Protein AF-A0A183D346-F1 (afdb_monomer)

Foldseek 3Di:
DVVVLVVCVVVLVVLLVVVLVVLVVVLVVVCVVLVNPDPVSVVLSVCLQVVLVVVLVVVVVVCVVVVNDDDSVNSCVSSVSSVLSNVLSVLLVVQLSVCVVPDDDPVVSNVVSCVVRVVVNVVSVVVVVVVVVVVVVDDDPPD

Sequence (143 aa):
MIKDGQKLTPYFAAGFGFMMFFVTVTVLTGAIFNDAMDWGKALVAFGAILCPILSITSTYGIISLFGIRTNSFMLVMPFLITGIGVDDAFLMIHSWQHLALHASSVSVRLGLVFEEVGPSMTITSLTNFISFGIGALTPTPGE

Nearest PDB structures (foldseek):
  6bwj-assembly1_A  TM=2.774E-01  e=9.841E+00  Oryctolagus cuniculus

Radius of gyration: 18.33 Å; Cα contacts (8 Å, |Δi|>4): 57; chains: 1; bounding box: 46×23×52 Å

pLDDT: mean 79.29, std 11.68, range [41.34, 95.25]

Organism: NCBI:txid637853

Mean predicted aligned error: 8.43 Å

InterPro domains:
  IPR000731 Sterol-sensing domain [PS50156] (40-143)
  IPR003392 Patched domain-containing protein, SSD domain [PF02460] (16-141)
  IPR051697 Patched domain-containing protein [PTHR10796] (1-141)

Structure (mmCIF, N/CA/C/O backbone):
data_AF-A0A183D346-F1
#
_entry.id   AF-A0A183D346-F1
#
loop_
_atom_site.group_PDB
_atom_site.id
_atom_site.type_symbol
_atom_site.label_atom_id
_atom_site.label_alt_id
_atom_site.label_comp_id
_atom_site.label_asym_id
_atom_site.label_entity_id
_atom_site.label_seq_id
_atom_site.pdbx_PDB_ins_code
_atom_site.Cartn_x
_atom_site.Cartn_y
_atom_site.Cartn_z
_atom_site.occupancy
_atom_site.B_iso_or_equiv
_atom_site.auth_seq_id
_atom_site.auth_comp_id
_atom_site.auth_asym_id
_atom_site.auth_atom_id
_atom_site.pdbx_PDB_model_num
ATOM 1 N N . MET A 1 1 ? -27.098 -4.125 17.463 1.00 49.34 1 MET A N 1
ATOM 2 C CA . MET A 1 1 ? -25.630 -4.249 17.308 1.00 49.34 1 MET A CA 1
ATOM 3 C C . MET A 1 1 ? -25.207 -5.283 16.266 1.00 49.34 1 MET A C 1
ATOM 5 O O . MET A 1 1 ? -24.681 -4.858 15.252 1.00 49.34 1 MET A O 1
ATOM 9 N N . ILE A 1 2 ? -25.470 -6.594 16.414 1.00 54.41 2 ILE A N 1
ATOM 10 C CA . ILE A 1 2 ? -25.103 -7.595 15.372 1.00 54.41 2 ILE A CA 1
ATOM 11 C C . ILE A 1 2 ? -26.011 -7.506 14.123 1.00 54.41 2 ILE A C 1
ATOM 13 O O . ILE A 1 2 ? -25.548 -7.674 12.998 1.00 54.41 2 ILE A O 1
ATOM 17 N N . LYS A 1 3 ? -27.296 -7.160 14.301 1.00 56.56 3 LYS A N 1
ATOM 18 C CA . LYS A 1 3 ? -28.274 -7.042 13.200 1.00 56.56 3 LYS A CA 1
ATOM 19 C C . LYS A 1 3 ? -28.019 -5.859 12.257 1.00 56.56 3 LYS A C 1
ATOM 21 O O . LYS A 1 3 ? -28.392 -5.935 11.092 1.00 56.56 3 LYS A O 1
ATOM 26 N N . ASP A 1 4 ? -27.390 -4.790 12.742 1.00 61.84 4 ASP A N 1
ATOM 27 C CA . ASP A 1 4 ? -27.117 -3.589 11.942 1.00 61.84 4 ASP A CA 1
ATOM 28 C C . ASP A 1 4 ? -25.876 -3.801 11.067 1.00 61.84 4 ASP A C 1
ATOM 30 O O . ASP A 1 4 ? -25.913 -3.533 9.869 1.00 61.84 4 ASP A O 1
ATOM 34 N N . GLY A 1 5 ? -24.826 -4.421 11.623 1.00 60.25 5 GLY A N 1
ATOM 35 C CA . GLY A 1 5 ? -23.628 -4.813 10.871 1.00 60.25 5 GLY A CA 1
ATOM 36 C C . GLY A 1 5 ? -23.915 -5.811 9.742 1.00 60.25 5 GLY A C 1
ATOM 37 O O . GLY A 1 5 ? -23.383 -5.654 8.647 1.00 60.25 5 GLY A O 1
ATOM 38 N N . GLN A 1 6 ? -24.821 -6.775 9.960 1.00 63.69 6 GLN A N 1
ATOM 39 C CA . GLN A 1 6 ? -25.228 -7.741 8.926 1.00 63.69 6 GLN A CA 1
ATOM 40 C C . GLN A 1 6 ? -25.994 -7.107 7.754 1.00 63.69 6 GLN A C 1
ATOM 42 O O . GLN A 1 6 ? -25.900 -7.589 6.627 1.00 63.69 6 GLN A O 1
ATOM 47 N N . LYS A 1 7 ? -26.734 -6.015 7.989 1.00 68.38 7 LYS A N 1
ATOM 48 C CA . LYS A 1 7 ? -27.431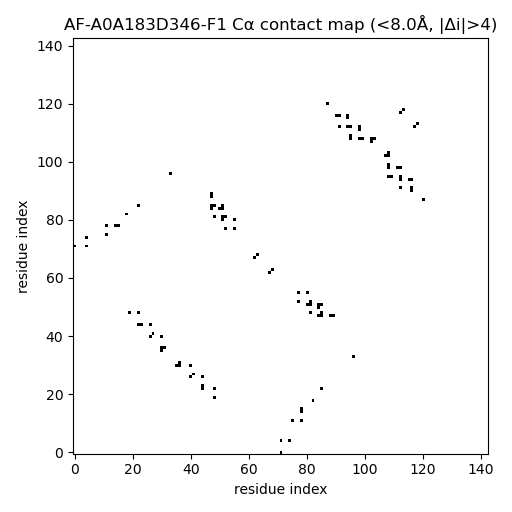 -5.279 6.918 1.00 68.38 7 LYS A CA 1
ATOM 49 C C . LYS A 1 7 ? -26.475 -4.466 6.045 1.00 68.38 7 LYS A C 1
ATOM 51 O O . LYS A 1 7 ? -26.794 -4.203 4.891 1.00 68.38 7 LYS A O 1
ATOM 56 N N . LEU A 1 8 ? -25.320 -4.081 6.587 1.00 68.38 8 LEU A N 1
ATOM 57 C CA . LEU A 1 8 ? -24.284 -3.315 5.891 1.00 68.38 8 LEU A CA 1
ATOM 58 C C . LEU A 1 8 ? -23.311 -4.203 5.097 1.00 68.38 8 LEU A C 1
ATOM 60 O O . LEU A 1 8 ? -22.742 -3.754 4.106 1.00 68.38 8 LEU A O 1
ATOM 64 N N . THR A 1 9 ? -23.166 -5.478 5.473 1.00 73.44 9 THR A N 1
ATOM 65 C CA . THR A 1 9 ? -22.327 -6.465 4.771 1.00 73.44 9 THR A CA 1
ATOM 66 C C . THR A 1 9 ? -22.540 -6.526 3.248 1.00 73.44 9 THR A C 1
ATOM 68 O O . THR A 1 9 ? -21.536 -6.488 2.536 1.00 73.44 9 THR A O 1
ATOM 71 N N . PRO A 1 10 ? -23.774 -6.585 2.699 1.00 77.81 10 PRO A N 1
ATOM 72 C CA . PRO A 1 10 ? -23.962 -6.640 1.246 1.00 77.81 10 PRO A CA 1
ATOM 73 C C . PRO A 1 10 ? -23.498 -5.365 0.532 1.00 77.81 10 PRO A C 1
ATOM 75 O O . PRO A 1 10 ? -22.960 -5.452 -0.568 1.00 77.81 10 PRO A O 1
ATOM 78 N N . TYR A 1 11 ? -23.636 -4.193 1.159 1.00 78.06 11 TYR A N 1
ATOM 79 C CA . TYR A 1 11 ? -23.154 -2.931 0.592 1.00 78.06 11 TYR A CA 1
ATOM 80 C C . TYR A 1 11 ? -21.624 -2.875 0.567 1.00 78.06 11 TYR A C 1
ATOM 82 O O . TYR A 1 11 ? -21.044 -2.449 -0.430 1.00 78.06 11 TYR A O 1
ATOM 90 N N . PHE A 1 12 ? -20.962 -3.372 1.617 1.00 72.69 12 PHE A N 1
ATOM 91 C CA . PHE A 1 12 ? -19.502 -3.482 1.636 1.00 72.69 12 PHE A CA 1
ATOM 92 C C . PHE A 1 12 ? -18.979 -4.493 0.622 1.00 72.69 12 PHE A C 1
ATOM 94 O O . PHE A 1 12 ? -18.026 -4.192 -0.089 1.00 72.69 12 PHE A O 1
ATOM 101 N N . ALA A 1 13 ? -19.624 -5.655 0.499 1.00 78.06 13 ALA A N 1
ATOM 102 C CA . ALA A 1 13 ? -19.267 -6.648 -0.509 1.00 78.06 13 ALA A CA 1
ATOM 103 C C . ALA A 1 13 ? -19.429 -6.091 -1.935 1.00 78.06 13 ALA A C 1
ATOM 105 O O . ALA A 1 13 ? -18.545 -6.274 -2.771 1.00 78.06 13 ALA A O 1
ATOM 106 N N . ALA A 1 14 ? -20.515 -5.355 -2.196 1.00 81.06 14 ALA A N 1
ATOM 107 C CA . ALA A 1 14 ? -20.738 -4.688 -3.476 1.00 81.06 14 ALA A CA 1
ATOM 108 C C . ALA A 1 14 ? -19.684 -3.603 -3.757 1.00 81.06 14 ALA A C 1
ATOM 110 O O . ALA A 1 14 ? -19.139 -3.561 -4.856 1.00 81.06 14 ALA A O 1
ATOM 111 N N . GLY A 1 15 ? -19.349 -2.766 -2.768 1.00 77.94 15 GLY A N 1
ATOM 112 C CA . GLY A 1 15 ? -18.309 -1.739 -2.898 1.00 77.94 15 GLY A CA 1
ATOM 113 C C . GLY A 1 15 ? -16.919 -2.330 -3.139 1.00 77.94 15 GLY A C 1
ATOM 114 O O . GLY A 1 15 ? -16.189 -1.858 -4.006 1.00 77.94 15 GLY A O 1
ATOM 115 N N . PHE A 1 16 ? -16.580 -3.411 -2.435 1.00 75.81 16 PHE A N 1
ATOM 116 C CA . PHE A 1 16 ? -15.328 -4.138 -2.627 1.00 75.81 16 PHE A CA 1
ATOM 117 C C . PHE A 1 16 ? -15.250 -4.770 -4.024 1.00 75.81 16 PHE A C 1
ATOM 119 O O . PHE A 1 16 ? -14.235 -4.657 -4.710 1.00 75.81 16 PHE A O 1
ATOM 126 N N . GLY A 1 17 ? -16.351 -5.375 -4.484 1.00 79.81 17 GLY A N 1
ATOM 127 C CA . GLY A 1 17 ? -16.471 -5.905 -5.841 1.00 79.81 17 GLY A CA 1
ATOM 128 C C . GLY A 1 17 ? -16.336 -4.820 -6.911 1.00 79.81 17 GLY A C 1
ATOM 129 O O . GLY A 1 17 ? -15.609 -5.010 -7.883 1.00 79.81 17 GLY A O 1
ATOM 130 N N . PHE A 1 18 ? -16.969 -3.661 -6.708 1.00 82.44 18 PHE A N 1
ATOM 131 C CA . PHE A 1 18 ? -16.857 -2.517 -7.612 1.00 82.44 18 PHE A CA 1
ATOM 132 C C . PHE A 1 18 ? -15.430 -1.960 -7.661 1.00 82.44 18 PHE A C 1
ATOM 134 O O . PHE A 1 18 ? -14.931 -1.692 -8.749 1.00 82.44 18 PHE A O 1
ATOM 141 N N . MET A 1 19 ? -14.742 -1.850 -6.520 1.00 75.69 19 MET A N 1
ATOM 142 C CA . MET A 1 19 ? -13.331 -1.451 -6.490 1.00 75.69 19 MET A CA 1
ATOM 143 C C . MET A 1 19 ? -12.447 -2.447 -7.239 1.00 75.69 19 MET A C 1
ATOM 145 O O . MET A 1 19 ? -11.656 -2.031 -8.075 1.00 75.69 19 MET A O 1
ATOM 149 N N . MET A 1 20 ? -12.599 -3.755 -7.007 1.00 75.38 20 MET A N 1
ATOM 150 C CA . MET A 1 20 ? -11.819 -4.761 -7.739 1.00 75.38 20 MET A CA 1
ATOM 151 C C . MET A 1 20 ? -12.090 -4.712 -9.248 1.00 75.38 20 MET A C 1
ATOM 153 O O . MET A 1 20 ? -11.161 -4.806 -10.053 1.00 75.38 20 MET A O 1
ATOM 157 N N . PHE A 1 21 ? -13.345 -4.505 -9.647 1.00 81.69 21 PHE A N 1
ATOM 158 C CA . PHE A 1 21 ? -13.703 -4.296 -11.048 1.00 81.69 21 PHE A CA 1
ATOM 159 C C . PHE A 1 21 ? -13.048 -3.030 -11.617 1.00 81.69 21 PHE A C 1
ATOM 161 O O . PHE A 1 21 ? -12.412 -3.080 -12.663 1.00 81.69 21 PHE A O 1
ATOM 168 N N . PHE A 1 22 ? -13.125 -1.906 -10.907 1.00 80.31 22 PHE A N 1
ATOM 169 C CA . PHE A 1 22 ? -12.500 -0.656 -11.330 1.00 80.31 22 PHE A CA 1
ATOM 170 C C . PHE A 1 22 ? -10.975 -0.788 -11.449 1.00 80.31 22 PHE A C 1
ATOM 172 O O . PHE A 1 22 ? -10.390 -0.313 -12.424 1.00 80.31 22 PHE A O 1
ATOM 179 N N . VAL A 1 23 ? -10.332 -1.495 -10.512 1.00 71.62 23 VAL A N 1
ATOM 180 C CA . VAL A 1 23 ? -8.886 -1.737 -10.539 1.00 71.62 23 VAL A CA 1
ATOM 181 C C . VAL A 1 23 ? -8.480 -2.575 -11.735 1.00 71.62 23 VAL A C 1
ATOM 183 O O . VAL A 1 23 ? -7.607 -2.178 -12.504 1.00 71.62 23 VAL A O 1
ATOM 186 N N . THR A 1 24 ? -9.154 -3.705 -11.937 1.00 72.75 24 THR A N 1
ATOM 187 C CA . THR A 1 24 ? -8.883 -4.579 -13.081 1.00 72.75 24 THR A CA 1
ATOM 188 C C . THR A 1 24 ? -9.109 -3.858 -14.407 1.00 72.75 24 THR A C 1
ATOM 190 O O . THR A 1 24 ? -8.233 -3.910 -15.266 1.00 72.75 24 THR A O 1
ATOM 193 N N . VAL A 1 25 ? -10.208 -3.114 -14.562 1.00 79.06 25 VAL A N 1
ATOM 194 C CA . VAL A 1 25 ? -10.493 -2.336 -15.779 1.00 79.06 25 VAL A CA 1
ATOM 195 C C . VAL A 1 25 ? -9.441 -1.258 -16.018 1.00 79.06 25 VAL A C 1
ATOM 197 O O . VAL A 1 25 ? -8.964 -1.131 -17.142 1.00 79.06 25 VAL A O 1
ATOM 200 N N . THR A 1 26 ? -9.036 -0.508 -14.995 1.00 73.81 26 THR A N 1
ATOM 201 C CA . THR A 1 26 ? -8.055 0.578 -15.153 1.00 73.81 26 THR A CA 1
ATOM 202 C C . THR A 1 26 ? -6.675 0.028 -15.510 1.00 73.81 26 THR A C 1
ATOM 204 O O . THR A 1 26 ? -6.032 0.537 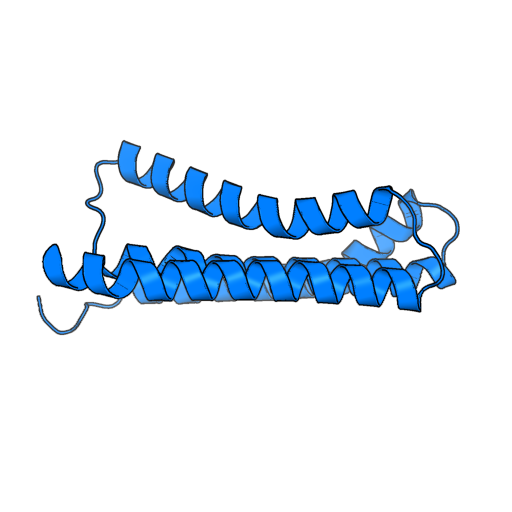-16.427 1.00 73.81 26 THR A O 1
ATOM 207 N N . VAL A 1 27 ? -6.238 -1.062 -14.867 1.00 67.44 27 VAL A N 1
ATOM 208 C CA . VAL A 1 27 ? -4.952 -1.694 -15.200 1.00 67.44 27 VAL A CA 1
ATOM 209 C C . VAL A 1 27 ? -4.985 -2.334 -16.591 1.00 67.44 27 VAL A C 1
ATOM 211 O O . VAL A 1 27 ? -4.026 -2.184 -17.347 1.00 67.44 27 VAL A O 1
ATOM 214 N N . LEU A 1 28 ? -6.085 -2.994 -16.972 1.00 68.69 28 LEU A N 1
ATOM 215 C CA . LEU A 1 28 ? -6.258 -3.561 -18.316 1.00 68.69 28 LEU A CA 1
ATOM 216 C C . LEU A 1 28 ? -6.307 -2.468 -19.389 1.00 68.69 28 LEU A C 1
ATOM 218 O O . LEU A 1 28 ? -5.653 -2.595 -20.420 1.00 68.69 28 LEU A O 1
ATOM 222 N N . THR A 1 29 ? -7.011 -1.365 -19.135 1.00 66.62 29 THR A N 1
ATOM 223 C CA . THR A 1 29 ? -7.087 -0.225 -20.062 1.00 66.62 29 THR A CA 1
ATOM 224 C C . THR A 1 29 ? -5.721 0.437 -20.222 1.00 66.62 29 THR A C 1
ATOM 226 O O . THR A 1 29 ? -5.308 0.690 -21.348 1.00 66.62 29 THR A O 1
ATOM 229 N N . GLY A 1 30 ? -4.968 0.633 -19.133 1.00 64.00 30 GLY A N 1
ATOM 230 C CA . GLY A 1 30 ? -3.590 1.135 -19.188 1.00 64.00 30 GLY A CA 1
ATOM 231 C C . GLY A 1 30 ? -2.606 0.168 -19.864 1.00 64.00 30 GLY A C 1
ATOM 232 O O . GLY A 1 30 ? -1.629 0.604 -20.476 1.00 64.00 30 GLY A O 1
ATOM 233 N N . ALA A 1 31 ? -2.863 -1.143 -19.799 1.00 62.88 31 ALA A N 1
ATOM 234 C CA . ALA A 1 31 ? -2.095 -2.154 -20.525 1.00 62.88 31 ALA A CA 1
ATOM 235 C C . ALA A 1 31 ? -2.379 -2.132 -22.036 1.00 62.88 31 ALA A C 1
ATOM 237 O O . ALA A 1 31 ? -1.442 -2.273 -22.820 1.00 62.88 31 ALA A O 1
ATOM 238 N N . ILE A 1 32 ? -3.638 -1.909 -22.430 1.00 63.00 32 ILE A N 1
ATOM 239 C CA . ILE A 1 32 ? -4.054 -1.753 -23.832 1.00 63.00 32 ILE A CA 1
ATOM 240 C C . ILE A 1 32 ? -3.513 -0.437 -24.412 1.00 63.00 32 ILE A C 1
ATOM 242 O O . ILE A 1 32 ? -2.991 -0.433 -25.520 1.00 63.00 32 ILE A O 1
ATOM 246 N N . PHE A 1 33 ? -3.572 0.667 -23.660 1.00 61.53 33 PHE A N 1
ATOM 247 C CA . PHE A 1 33 ? -3.133 1.990 -24.132 1.00 61.53 33 PHE A CA 1
ATOM 248 C C . PHE A 1 33 ? -1.629 2.077 -24.430 1.00 61.53 33 PHE A C 1
ATOM 250 O O . PHE A 1 33 ? -1.220 2.858 -25.282 1.00 61.53 33 PHE A O 1
ATOM 257 N N . ASN A 1 34 ? -0.808 1.281 -23.740 1.00 59.75 34 ASN A N 1
ATOM 258 C CA . ASN A 1 34 ? 0.643 1.221 -23.953 1.00 59.75 34 ASN A CA 1
ATOM 259 C C . ASN A 1 34 ? 1.076 0.139 -24.963 1.00 59.75 34 ASN A C 1
ATOM 261 O O . ASN A 1 34 ? 2.267 -0.152 -25.044 1.00 59.75 34 ASN A O 1
ATOM 265 N N . ASP A 1 35 ? 0.128 -0.490 -25.674 1.00 53.22 35 ASP A N 1
ATOM 266 C CA . ASP A 1 35 ? 0.341 -1.475 -26.755 1.00 53.22 35 ASP A CA 1
ATOM 267 C C . ASP A 1 35 ? 1.333 -2.613 -26.416 1.00 53.22 35 ASP A C 1
ATOM 269 O O . ASP A 1 35 ? 2.011 -3.192 -27.262 1.00 53.22 35 ASP A O 1
ATOM 273 N N . ALA A 1 36 ? 1.432 -2.942 -25.126 1.00 54.00 36 ALA A N 1
ATOM 274 C CA . ALA A 1 36 ? 2.386 -3.893 -24.569 1.00 54.00 36 ALA A CA 1
ATOM 275 C C . ALA A 1 36 ? 1.658 -4.834 -23.605 1.00 54.00 36 ALA A C 1
ATOM 277 O O . ALA A 1 36 ? 1.921 -4.837 -22.396 1.00 54.00 36 ALA A O 1
ATOM 278 N N . MET A 1 37 ? 0.697 -5.600 -24.124 1.00 54.62 37 MET A N 1
ATOM 279 C CA . MET A 1 37 ? -0.004 -6.637 -23.368 1.00 54.62 37 MET A CA 1
ATOM 280 C C . MET A 1 37 ? 0.987 -7.761 -23.031 1.00 54.62 37 MET A C 1
ATOM 282 O O . MET A 1 37 ? 1.255 -8.637 -23.844 1.00 54.62 37 MET A O 1
ATOM 286 N N . ASP A 1 38 ? 1.558 -7.707 -21.832 1.00 62.50 38 ASP A N 1
ATOM 287 C CA . ASP A 1 38 ? 2.511 -8.696 -21.332 1.00 62.50 38 ASP A CA 1
ATOM 288 C C . ASP A 1 38 ? 1.958 -9.331 -20.051 1.00 62.50 38 ASP A C 1
ATOM 290 O O . ASP A 1 38 ? 1.306 -8.656 -19.244 1.00 62.50 38 ASP A O 1
ATOM 294 N N . TRP A 1 39 ? 2.238 -10.618 -19.840 1.00 64.38 39 TRP A N 1
ATOM 295 C CA . TRP A 1 39 ? 1.792 -11.394 -18.677 1.00 64.38 39 TRP A CA 1
ATOM 296 C C . TRP A 1 39 ? 2.197 -10.727 -17.352 1.00 64.38 39 TRP A C 1
ATOM 298 O O . TRP A 1 39 ? 1.465 -10.776 -16.362 1.00 64.38 39 TRP A O 1
ATOM 308 N N . GLY A 1 40 ? 3.323 -10.005 -17.353 1.00 66.62 40 GLY A N 1
ATOM 309 C CA . GLY A 1 40 ? 3.784 -9.225 -16.205 1.00 66.62 40 GLY A CA 1
ATOM 310 C C . GLY A 1 40 ? 2.795 -8.148 -15.738 1.00 66.62 40 GLY A C 1
ATOM 311 O O . GLY A 1 40 ? 2.691 -7.906 -14.539 1.00 66.62 40 GLY A O 1
ATOM 312 N N . LYS A 1 41 ? 2.011 -7.534 -16.636 1.00 70.81 41 LYS A N 1
ATOM 313 C CA . LYS A 1 41 ? 1.039 -6.488 -16.256 1.00 70.81 41 LYS A CA 1
ATOM 314 C C . LYS A 1 41 ? -0.180 -7.060 -15.531 1.00 70.81 41 LYS A C 1
ATOM 316 O O . LYS A 1 41 ? -0.688 -6.421 -14.613 1.00 70.81 41 LYS A O 1
ATOM 321 N N . ALA A 1 42 ? -0.603 -8.277 -15.877 1.00 71.00 42 ALA A N 1
ATOM 322 C CA . ALA A 1 42 ? -1.646 -8.989 -15.138 1.00 71.00 42 ALA A CA 1
ATOM 323 C C . ALA A 1 42 ? -1.185 -9.326 -13.710 1.00 71.00 42 ALA A C 1
ATOM 325 O O . ALA A 1 42 ? -1.948 -9.189 -12.755 1.00 71.00 42 ALA A O 1
ATOM 326 N N . LEU A 1 43 ? 0.089 -9.696 -13.556 1.00 78.31 43 LEU A N 1
ATOM 327 C CA . LEU A 1 43 ? 0.698 -9.993 -12.260 1.00 78.31 43 LEU A CA 1
ATOM 328 C C . LEU A 1 43 ? 0.796 -8.739 -11.376 1.00 78.31 43 LEU A C 1
ATOM 330 O O . LEU A 1 43 ? 0.523 -8.800 -10.180 1.00 78.31 43 LEU A O 1
ATOM 334 N N . VAL A 1 44 ? 1.093 -7.586 -11.980 1.00 78.88 44 VAL A N 1
ATOM 335 C CA . VAL A 1 44 ? 1.070 -6.277 -11.310 1.00 78.88 44 VAL A CA 1
ATOM 336 C C . VAL A 1 44 ? -0.351 -5.880 -10.891 1.00 78.88 44 VAL A C 1
ATOM 338 O O . VAL A 1 44 ? -0.545 -5.464 -9.751 1.00 78.88 44 VAL A O 1
ATOM 341 N N . ALA A 1 45 ? -1.357 -6.073 -11.754 1.00 75.38 45 ALA A N 1
ATOM 342 C CA . ALA A 1 45 ? -2.766 -5.830 -11.416 1.00 75.38 45 ALA A CA 1
ATOM 343 C C . ALA A 1 45 ? -3.216 -6.675 -10.216 1.00 75.38 45 ALA A C 1
ATOM 345 O O . ALA A 1 45 ? -3.858 -6.190 -9.286 1.00 75.38 45 ALA A O 1
ATOM 346 N N . PHE A 1 46 ? -2.844 -7.954 -10.232 1.00 80.69 46 PHE A N 1
ATOM 347 C CA . PHE A 1 46 ? -3.148 -8.885 -9.159 1.00 80.69 46 PHE A CA 1
ATOM 348 C C . PHE A 1 46 ? -2.432 -8.505 -7.858 1.00 80.69 46 PHE A C 1
ATOM 350 O O . PHE A 1 46 ? -3.048 -8.515 -6.794 1.00 80.69 46 PHE A O 1
ATOM 357 N N . GLY A 1 47 ? -1.164 -8.091 -7.943 1.00 83.38 47 GLY A N 1
ATOM 358 C CA . GLY A 1 47 ? -0.396 -7.580 -6.807 1.00 83.38 47 GLY A CA 1
ATOM 359 C C . GLY A 1 47 ? -1.013 -6.329 -6.175 1.00 83.38 47 GLY A C 1
ATOM 360 O O . GLY A 1 47 ? -1.106 -6.258 -4.950 1.00 83.38 47 GLY A O 1
ATOM 361 N N . ALA A 1 48 ? -1.503 -5.391 -6.991 1.00 82.31 48 ALA A N 1
ATOM 362 C CA . ALA A 1 48 ? -2.156 -4.162 -6.531 1.00 82.31 48 ALA A CA 1
ATOM 363 C C . ALA A 1 48 ? -3.429 -4.428 -5.706 1.00 82.31 48 ALA A C 1
ATOM 365 O O . ALA A 1 48 ? -3.723 -3.695 -4.768 1.00 82.31 48 ALA A O 1
ATOM 366 N N . ILE A 1 49 ? -4.164 -5.497 -6.022 1.00 81.12 49 ILE A N 1
ATOM 367 C CA . ILE A 1 49 ? -5.379 -5.897 -5.295 1.00 81.12 49 ILE A CA 1
ATOM 368 C C . ILE A 1 49 ? -5.041 -6.758 -4.073 1.00 81.12 49 ILE A C 1
ATOM 370 O O . ILE A 1 49 ? -5.604 -6.568 -2.994 1.00 81.12 49 ILE A O 1
ATOM 374 N N . LEU A 1 50 ? -4.128 -7.720 -4.226 1.00 85.94 50 LEU A N 1
ATOM 375 C CA . LEU A 1 50 ? -3.782 -8.641 -3.148 1.00 85.94 50 LEU A CA 1
ATOM 376 C C . LEU A 1 50 ? -3.053 -7.961 -1.993 1.00 85.94 50 LEU A C 1
ATOM 378 O O . LEU A 1 50 ? -3.289 -8.325 -0.843 1.00 85.94 50 LEU A O 1
ATOM 382 N N . CYS A 1 51 ? -2.163 -7.006 -2.272 1.00 88.62 51 CYS A N 1
ATOM 383 C CA . CYS A 1 51 ? -1.329 -6.397 -1.238 1.00 88.62 51 CYS A CA 1
ATOM 384 C C . CYS A 1 51 ? -2.171 -5.709 -0.135 1.00 88.62 51 CYS A C 1
ATOM 386 O O . CYS A 1 51 ? -1.991 -6.053 1.039 1.00 88.62 51 CYS A O 1
ATOM 388 N N . PRO A 1 52 ? -3.173 -4.859 -0.454 1.00 87.12 52 PRO A N 1
ATOM 389 C CA . PRO A 1 52 ? -4.075 -4.309 0.558 1.00 87.12 52 PRO A CA 1
ATOM 390 C C . PRO A 1 52 ? -4.873 -5.380 1.315 1.00 87.12 52 PRO A C 1
ATOM 392 O O . PRO A 1 52 ? -5.017 -5.283 2.532 1.00 87.12 52 PRO A O 1
ATOM 395 N N . ILE A 1 53 ? -5.351 -6.431 0.637 1.00 85.75 53 ILE A N 1
ATOM 396 C CA . ILE A 1 53 ? -6.105 -7.530 1.273 1.00 85.75 53 ILE A CA 1
ATOM 397 C C . ILE A 1 53 ? -5.245 -8.260 2.310 1.00 85.75 53 ILE A C 1
ATOM 399 O O . ILE A 1 53 ? -5.688 -8.508 3.435 1.00 85.75 53 ILE A O 1
ATOM 403 N N . LEU A 1 54 ? -4.003 -8.590 1.955 1.00 90.00 54 LEU A N 1
ATOM 404 C CA . LEU A 1 54 ? -3.059 -9.245 2.860 1.00 90.00 54 LEU A CA 1
ATOM 405 C C . LEU A 1 54 ? -2.701 -8.341 4.048 1.00 90.00 54 LEU A C 1
ATOM 407 O O . LEU A 1 54 ? -2.666 -8.808 5.185 1.00 90.00 54 LEU A O 1
ATOM 411 N N . SER A 1 55 ? -2.525 -7.038 3.816 1.00 90.56 55 SER A N 1
ATOM 412 C CA . SER A 1 55 ? -2.278 -6.061 4.884 1.00 90.56 55 SER A CA 1
ATOM 413 C C . SER A 1 55 ? -3.450 -5.971 5.870 1.00 90.56 55 SER A C 1
ATOM 415 O O . SER A 1 55 ? -3.259 -6.045 7.088 1.00 90.56 55 SER A O 1
ATOM 417 N N . ILE A 1 56 ? -4.684 -5.908 5.357 1.00 87.62 56 ILE A N 1
ATOM 418 C CA . ILE A 1 56 ? -5.902 -5.887 6.173 1.00 87.62 56 ILE A CA 1
ATOM 419 C C . ILE A 1 56 ? -6.004 -7.175 6.996 1.00 87.62 56 ILE A C 1
ATOM 421 O O . ILE A 1 56 ? -6.118 -7.116 8.219 1.00 87.62 56 ILE A O 1
ATOM 425 N N . THR A 1 57 ? -5.924 -8.342 6.352 1.00 88.25 57 THR A N 1
ATOM 426 C CA . THR A 1 57 ? -6.040 -9.644 7.037 1.00 88.25 57 THR A CA 1
ATOM 427 C C . THR A 1 57 ? -4.964 -9.837 8.108 1.00 88.25 57 THR A C 1
ATOM 429 O O . THR A 1 57 ? -5.289 -10.262 9.217 1.00 88.25 57 THR A O 1
ATOM 432 N N . SER A 1 58 ? -3.715 -9.446 7.833 1.00 92.31 58 SER A N 1
ATOM 433 C CA . SER A 1 58 ? -2.627 -9.462 8.816 1.00 92.31 58 SER A CA 1
ATOM 434 C C . SER A 1 58 ? -2.910 -8.536 10.000 1.00 92.31 58 SER A C 1
ATOM 436 O O . SER A 1 58 ? -2.730 -8.931 11.150 1.00 92.31 58 SER A O 1
ATOM 438 N N . THR A 1 59 ? -3.399 -7.320 9.744 1.00 89.19 59 THR A N 1
ATOM 439 C CA . THR A 1 59 ? -3.735 -6.349 10.797 1.00 89.19 59 THR A CA 1
ATOM 440 C C . THR A 1 59 ? -4.834 -6.883 11.715 1.00 89.19 59 THR A C 1
ATOM 442 O O . THR A 1 59 ? -4.685 -6.858 12.936 1.00 89.19 59 THR A O 1
ATOM 445 N N . TYR A 1 60 ? -5.904 -7.446 11.147 1.00 87.00 60 TYR A N 1
ATOM 446 C CA . TYR A 1 60 ? -6.956 -8.104 11.925 1.00 87.00 60 TYR A CA 1
ATOM 447 C C . TYR A 1 60 ? -6.434 -9.293 12.733 1.00 87.00 60 TYR A C 1
ATOM 449 O O . TYR A 1 60 ? -6.815 -9.450 13.892 1.00 87.00 60 TYR A O 1
ATOM 457 N N . GLY A 1 61 ? -5.547 -10.105 12.151 1.00 88.38 61 GLY A N 1
ATOM 458 C CA . GLY A 1 61 ? -4.905 -11.217 12.849 1.00 88.38 61 GLY A CA 1
ATOM 459 C C . GLY A 1 61 ? -4.115 -10.748 14.071 1.00 88.38 61 GLY A C 1
ATOM 460 O O . GLY A 1 61 ? -4.309 -11.268 15.166 1.00 88.38 61 GLY A O 1
ATOM 461 N N . ILE A 1 62 ? -3.289 -9.712 13.910 1.00 90.44 62 ILE A N 1
ATOM 462 C CA . ILE A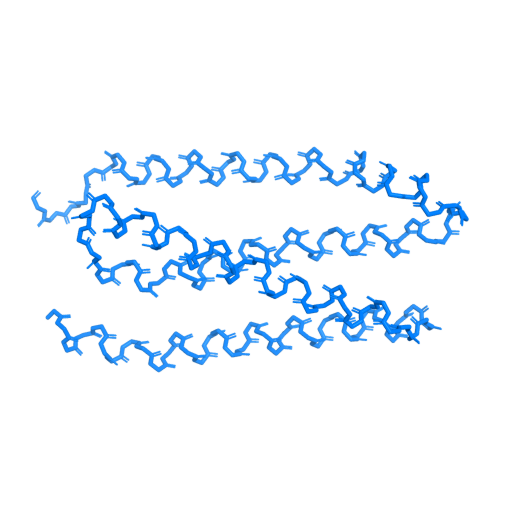 1 62 ? -2.487 -9.133 14.995 1.00 90.44 62 ILE A CA 1
ATOM 463 C C . ILE A 1 62 ? -3.386 -8.541 16.090 1.00 90.44 62 ILE A C 1
ATOM 465 O O . ILE A 1 62 ? -3.211 -8.858 17.264 1.00 90.44 62 ILE A O 1
ATOM 469 N N . ILE A 1 63 ? -4.386 -7.732 15.727 1.00 86.94 63 ILE A N 1
ATOM 470 C CA . ILE A 1 63 ? -5.335 -7.130 16.682 1.00 86.94 63 ILE A CA 1
ATOM 471 C C . ILE A 1 63 ? -6.097 -8.216 17.458 1.00 86.94 63 ILE A C 1
ATOM 473 O O . ILE A 1 63 ? -6.281 -8.098 18.672 1.00 86.94 63 ILE A O 1
ATOM 477 N N . SER A 1 64 ? -6.487 -9.300 16.781 1.00 85.38 64 SER A N 1
ATOM 478 C CA . SER A 1 64 ? -7.144 -10.446 17.411 1.00 85.38 64 SER A CA 1
ATOM 479 C C . SER A 1 64 ? -6.224 -11.189 18.382 1.00 85.38 64 SER A C 1
ATOM 481 O O . SER A 1 64 ? -6.705 -11.658 19.411 1.00 85.38 64 SER A O 1
ATOM 483 N N . LEU A 1 65 ? -4.922 -11.298 18.091 1.00 90.50 65 LEU A N 1
ATOM 484 C CA . LEU A 1 65 ? -3.944 -11.906 19.003 1.00 90.50 65 LEU A CA 1
ATOM 485 C C . LEU A 1 65 ? -3.764 -11.085 20.287 1.00 90.50 65 LEU A C 1
ATOM 487 O O . LEU A 1 65 ? -3.576 -11.661 21.354 1.00 90.50 65 LEU A O 1
ATOM 491 N N . PHE A 1 66 ? -3.889 -9.759 20.207 1.00 89.00 66 PHE A N 1
ATOM 492 C CA . PHE A 1 66 ? -3.879 -8.872 21.376 1.00 89.00 66 PHE A CA 1
ATOM 493 C C . PHE A 1 66 ? -5.212 -8.841 22.149 1.00 89.00 66 PHE A C 1
ATOM 495 O O . PHE A 1 66 ? -5.322 -8.133 23.147 1.00 89.00 66 PHE A O 1
ATOM 502 N N . GLY A 1 67 ? -6.228 -9.602 21.721 1.00 84.12 67 GLY A N 1
ATOM 503 C CA . GLY A 1 67 ? -7.514 -9.706 22.419 1.00 84.12 67 GLY A CA 1
ATOM 504 C C . GLY A 1 67 ? -8.404 -8.464 22.305 1.00 84.12 67 GLY A C 1
ATOM 505 O O . GLY A 1 67 ? -9.355 -8.314 23.073 1.00 84.12 67 GLY A O 1
ATOM 506 N N . ILE A 1 68 ? -8.122 -7.566 21.357 1.00 82.00 68 ILE A N 1
ATOM 507 C CA . ILE A 1 68 ? -8.910 -6.348 21.148 1.00 82.00 68 ILE A CA 1
ATOM 508 C C . ILE A 1 68 ? -10.226 -6.714 20.452 1.00 82.00 68 ILE A C 1
ATOM 510 O O . ILE A 1 68 ? -10.247 -7.385 19.418 1.00 82.00 68 ILE A O 1
ATOM 514 N N . ARG A 1 69 ? -11.351 -6.256 21.011 1.00 78.00 69 ARG A N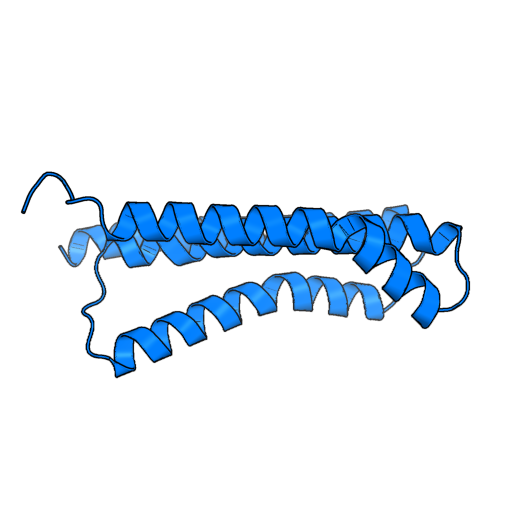 1
ATOM 515 C CA . ARG A 1 69 ? -12.683 -6.572 20.487 1.00 78.00 69 ARG A CA 1
ATOM 516 C C . ARG A 1 69 ? -12.959 -5.813 19.187 1.00 78.00 69 ARG A C 1
ATOM 518 O O . ARG A 1 69 ? -12.848 -4.592 19.123 1.00 78.00 69 ARG A O 1
ATOM 525 N N . THR A 1 70 ? -13.385 -6.539 18.157 1.00 69.62 70 THR A N 1
ATOM 526 C CA . THR A 1 70 ? -13.770 -5.964 16.863 1.00 69.62 70 THR A CA 1
ATOM 527 C C . THR A 1 70 ? -15.112 -5.231 16.967 1.00 69.62 70 THR A C 1
ATOM 529 O O . THR A 1 70 ? -16.128 -5.843 17.305 1.00 69.62 70 THR A O 1
ATOM 532 N N . ASN A 1 71 ? -15.125 -3.934 16.650 1.00 72.50 71 ASN A N 1
ATOM 533 C CA . ASN A 1 71 ? -16.326 -3.092 16.638 1.00 72.50 71 ASN A CA 1
ATOM 534 C C . ASN A 1 71 ? -16.953 -2.989 15.239 1.00 72.50 71 ASN A C 1
ATOM 536 O O . ASN A 1 71 ? -16.296 -3.236 14.230 1.00 72.50 71 ASN A O 1
ATOM 540 N N . SER A 1 72 ? -18.216 -2.554 15.161 1.00 70.06 72 SER A N 1
ATOM 541 C CA . SER A 1 72 ? -18.936 -2.385 13.887 1.00 70.06 72 SER A CA 1
ATOM 542 C C . SER A 1 72 ? -18.247 -1.414 12.918 1.00 70.06 72 SER A C 1
ATOM 544 O O . SER A 1 72 ? -18.311 -1.627 11.713 1.00 70.06 72 SER A O 1
ATOM 546 N N . PHE A 1 73 ? -17.544 -0.392 13.422 1.00 71.12 73 PHE A N 1
ATOM 547 C CA . PHE A 1 73 ? -16.739 0.521 12.595 1.00 71.12 73 PHE A CA 1
ATOM 548 C C . PHE A 1 73 ? -15.570 -0.176 11.901 1.00 71.12 73 PHE A C 1
ATOM 550 O O . PHE A 1 73 ? -15.203 0.194 10.789 1.00 71.12 73 PHE A O 1
ATOM 557 N N . MET A 1 74 ? -15.022 -1.224 12.519 1.00 72.94 74 MET A N 1
ATOM 558 C CA . MET A 1 74 ? -13.928 -1.991 11.940 1.00 72.94 74 MET A CA 1
ATOM 559 C C . MET A 1 74 ? -14.367 -2.613 10.607 1.00 72.94 74 MET A C 1
ATOM 561 O O . MET A 1 74 ? -13.605 -2.574 9.654 1.00 72.94 74 MET A O 1
ATOM 565 N N . LEU A 1 75 ? -15.634 -3.028 10.467 1.00 71.44 75 LEU A N 1
ATOM 566 C CA . LEU A 1 75 ? -16.177 -3.596 9.221 1.00 71.44 75 LEU A CA 1
ATOM 567 C C . LEU A 1 75 ? -16.107 -2.647 8.009 1.00 71.44 75 LEU A C 1
ATOM 569 O O . LEU A 1 75 ? -16.118 -3.122 6.877 1.00 71.44 75 LEU A O 1
ATOM 573 N N . VAL A 1 76 ? -16.015 -1.332 8.231 1.00 76.06 76 VAL A N 1
ATOM 574 C CA . VAL A 1 76 ? -15.894 -0.310 7.172 1.00 76.06 76 VAL A CA 1
ATOM 575 C C . VAL A 1 76 ? -14.433 -0.090 6.760 1.00 76.06 76 VAL A C 1
ATOM 577 O O . VAL A 1 76 ? -14.147 0.235 5.608 1.00 76.06 76 VAL A O 1
ATOM 580 N N . MET A 1 77 ? -13.494 -0.308 7.686 1.00 80.69 77 MET A N 1
ATOM 581 C CA . MET A 1 77 ? -12.064 -0.046 7.492 1.00 80.69 77 MET A CA 1
ATOM 582 C C . MET A 1 77 ? -11.438 -0.805 6.309 1.00 80.69 77 MET A C 1
ATOM 584 O O . MET A 1 77 ? -10.637 -0.190 5.612 1.00 80.69 77 MET A O 1
ATOM 588 N N . PRO A 1 78 ? -11.790 -2.074 6.005 1.00 80.62 78 PRO A N 1
ATOM 589 C CA . PRO A 1 78 ? -11.265 -2.773 4.835 1.00 80.62 78 PRO A CA 1
ATOM 590 C C . PRO A 1 78 ? -11.491 -2.020 3.527 1.00 80.62 78 PRO A C 1
ATOM 592 O O . PRO A 1 78 ? -10.570 -1.908 2.728 1.00 80.62 78 PRO A O 1
ATOM 595 N N . PHE A 1 79 ? -12.686 -1.461 3.325 1.00 79.31 79 PHE A N 1
ATOM 596 C CA . PHE A 1 79 ? -13.001 -0.707 2.113 1.00 79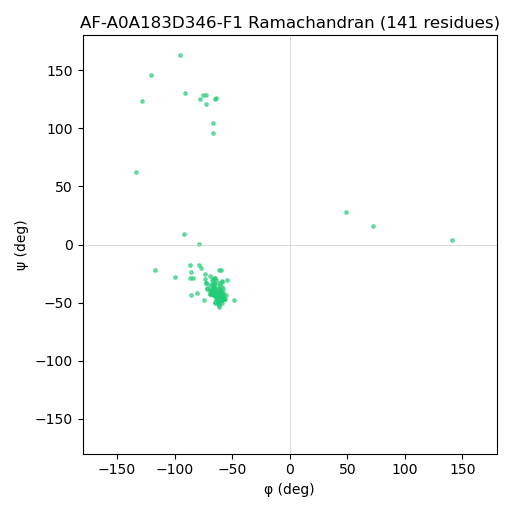.31 79 PHE A CA 1
ATOM 597 C C . PHE A 1 79 ? -12.141 0.558 2.006 1.00 79.31 79 PHE A C 1
ATOM 599 O O . PHE A 1 79 ? -11.568 0.841 0.957 1.00 79.31 79 PHE A O 1
ATOM 606 N N . LEU A 1 80 ? -12.002 1.278 3.120 1.00 84.31 80 LEU A N 1
ATOM 607 C CA . LEU A 1 80 ? -11.206 2.498 3.193 1.00 84.31 80 LEU A CA 1
ATOM 608 C C . LEU A 1 80 ? -9.714 2.215 2.942 1.00 84.31 80 LEU A C 1
ATOM 610 O O . LEU A 1 80 ? -9.086 2.887 2.128 1.00 84.31 80 LEU A O 1
ATOM 614 N N . ILE A 1 81 ? -9.160 1.188 3.592 1.00 86.06 81 ILE A N 1
ATOM 615 C CA . ILE A 1 81 ? -7.745 0.806 3.471 1.00 86.06 81 ILE A CA 1
ATOM 616 C C . ILE A 1 81 ? -7.435 0.275 2.069 1.00 86.06 81 ILE A C 1
ATOM 618 O O . ILE A 1 81 ? -6.381 0.586 1.520 1.00 86.06 81 ILE A O 1
ATOM 622 N N . THR A 1 82 ? -8.341 -0.499 1.463 1.00 84.19 82 THR A N 1
ATOM 623 C CA . THR A 1 82 ? -8.176 -0.929 0.068 1.00 84.19 82 THR A CA 1
ATOM 624 C C . THR A 1 82 ? -8.141 0.264 -0.879 1.00 84.19 82 THR A C 1
ATOM 626 O O . THR A 1 82 ? -7.285 0.281 -1.753 1.00 84.19 82 THR A O 1
ATOM 629 N N . GLY A 1 83 ? -8.977 1.286 -0.673 1.00 83.94 83 GLY A N 1
ATOM 630 C CA . GLY A 1 83 ? -8.929 2.511 -1.476 1.00 83.94 83 GLY A CA 1
ATOM 631 C C . GLY A 1 83 ? -7.586 3.228 -1.409 1.00 83.94 83 GLY A C 1
ATOM 632 O O . GLY A 1 83 ? -7.020 3.548 -2.448 1.00 83.94 83 GLY A O 1
ATOM 633 N N . ILE A 1 84 ? -7.052 3.407 -0.199 1.00 88.75 84 ILE A N 1
ATOM 634 C CA . ILE A 1 84 ? -5.733 4.022 0.009 1.00 88.75 84 ILE A CA 1
ATOM 635 C C . ILE A 1 84 ? -4.633 3.192 -0.665 1.00 88.75 84 ILE A C 1
ATOM 637 O O . ILE A 1 84 ? -3.831 3.724 -1.421 1.00 88.75 84 ILE A O 1
ATOM 641 N N . GLY A 1 85 ? -4.603 1.877 -0.426 1.00 86.50 85 GLY A N 1
ATOM 642 C CA . GLY A 1 85 ? -3.539 1.023 -0.963 1.00 86.50 85 GLY A CA 1
ATOM 643 C C . GLY A 1 85 ? -3.570 0.884 -2.489 1.00 86.50 85 GLY A C 1
ATOM 644 O O . GLY A 1 85 ? -2.527 0.726 -3.121 1.00 86.50 85 GLY A O 1
ATOM 645 N N . VAL A 1 86 ? -4.759 0.952 -3.090 1.00 84.12 86 VAL A N 1
ATOM 646 C CA . VAL A 1 86 ? -4.937 0.922 -4.545 1.00 84.12 86 VAL A CA 1
ATOM 647 C C . VAL A 1 86 ? -4.463 2.225 -5.198 1.00 84.12 86 VAL A C 1
ATOM 649 O O . VAL A 1 86 ? -3.872 2.160 -6.274 1.00 84.12 86 VAL A O 1
ATOM 652 N N . ASP A 1 87 ? -4.687 3.380 -4.565 1.00 86.88 87 ASP A N 1
ATOM 653 C CA . ASP A 1 87 ? -4.221 4.687 -5.054 1.00 86.88 87 ASP A CA 1
ATOM 654 C C . ASP A 1 87 ? -2.692 4.717 -5.210 1.00 86.88 87 ASP A C 1
ATOM 656 O O . ASP A 1 87 ? -2.174 4.977 -6.300 1.00 86.88 87 ASP A O 1
ATOM 660 N N . ASP A 1 88 ? -1.970 4.300 -4.164 1.00 89.75 88 ASP A N 1
ATOM 661 C CA . ASP A 1 88 ? -0.510 4.184 -4.201 1.00 89.75 88 ASP A CA 1
ATOM 662 C C . ASP A 1 88 ? -0.056 3.192 -5.290 1.00 89.75 88 ASP A C 1
ATOM 664 O O . ASP A 1 88 ? 0.857 3.474 -6.072 1.00 89.75 88 ASP A O 1
ATOM 668 N N . ALA A 1 89 ? -0.716 2.034 -5.407 1.00 86.75 89 ALA A N 1
ATOM 669 C CA . ALA A 1 89 ? -0.381 1.051 -6.436 1.00 86.75 89 ALA A CA 1
ATOM 670 C C . ALA A 1 89 ? -0.551 1.617 -7.857 1.00 86.75 89 ALA A C 1
ATOM 672 O O . ALA A 1 89 ? 0.300 1.386 -8.718 1.00 86.75 89 ALA A O 1
ATOM 673 N N . PHE A 1 90 ? -1.609 2.391 -8.108 1.00 83.88 90 PHE A N 1
ATOM 674 C CA . PHE A 1 90 ? -1.821 3.034 -9.402 1.00 83.88 90 PHE A CA 1
ATOM 675 C C . PHE A 1 90 ? -0.775 4.088 -9.721 1.00 83.88 90 PHE A C 1
ATOM 677 O O . PHE A 1 90 ? -0.274 4.110 -10.847 1.00 83.88 90 PHE A O 1
ATOM 684 N N . LEU A 1 91 ? -0.413 4.916 -8.742 1.00 87.69 91 LEU A N 1
ATOM 685 C CA . LEU A 1 91 ? 0.629 5.920 -8.906 1.00 87.69 91 LEU A CA 1
ATOM 686 C C . LEU A 1 91 ? 1.963 5.267 -9.307 1.00 87.69 91 LEU A C 1
ATOM 688 O O . LEU A 1 91 ? 2.613 5.707 -10.257 1.00 87.69 91 LEU A O 1
ATOM 692 N N . MET A 1 92 ? 2.326 4.152 -8.661 1.00 87.56 92 MET A N 1
ATOM 693 C CA . MET A 1 92 ? 3.532 3.387 -9.001 1.00 87.56 92 MET A CA 1
ATOM 694 C C . MET A 1 92 ? 3.495 2.832 -10.428 1.00 87.56 92 MET A C 1
ATOM 696 O O . MET A 1 92 ? 4.477 2.923 -11.166 1.00 87.56 92 MET A O 1
ATOM 700 N N . ILE A 1 93 ? 2.362 2.237 -10.820 1.00 84.19 93 ILE A N 1
ATOM 701 C CA . ILE A 1 93 ? 2.176 1.635 -12.146 1.00 84.19 93 ILE A CA 1
ATOM 702 C C . ILE A 1 93 ? 2.251 2.706 -13.232 1.00 84.19 93 ILE A C 1
ATOM 704 O O . ILE A 1 93 ? 2.879 2.482 -14.268 1.00 84.19 93 ILE A O 1
ATOM 708 N N . HIS A 1 94 ? 1.639 3.864 -12.989 1.00 83.50 94 HIS A N 1
ATOM 709 C CA . HIS A 1 94 ? 1.649 4.986 -13.914 1.00 83.50 94 HIS A CA 1
ATOM 710 C C . HIS A 1 94 ? 3.076 5.491 -14.165 1.00 83.50 94 HIS A C 1
ATOM 712 O O . HIS A 1 94 ? 3.507 5.535 -15.319 1.00 83.50 94 HIS A O 1
ATOM 718 N N . SER A 1 95 ? 3.851 5.780 -13.114 1.00 86.50 95 SER A N 1
ATOM 719 C CA . SER A 1 95 ? 5.256 6.187 -13.275 1.00 86.50 95 SER A CA 1
ATOM 720 C C . SER A 1 95 ? 6.108 5.097 -13.920 1.00 86.50 95 SER A C 1
ATOM 722 O O . SER A 1 95 ? 6.929 5.384 -14.789 1.00 86.50 95 SER A O 1
ATOM 724 N N . TRP A 1 96 ? 5.875 3.820 -13.598 1.00 85.19 96 TRP A N 1
ATOM 725 C CA . TRP A 1 96 ? 6.570 2.715 -14.263 1.00 85.19 96 TRP A CA 1
ATOM 726 C C . TRP A 1 96 ? 6.322 2.669 -15.772 1.00 85.19 96 TRP A C 1
ATOM 728 O O . TRP A 1 96 ? 7.258 2.438 -16.541 1.00 85.19 96 TRP A O 1
ATOM 738 N N . GLN A 1 97 ? 5.084 2.902 -16.208 1.00 80.44 97 GLN A N 1
ATOM 739 C CA . GLN A 1 97 ? 4.739 2.977 -17.628 1.00 80.44 97 GLN A CA 1
ATOM 740 C C . GLN A 1 97 ? 5.339 4.221 -18.290 1.00 80.44 97 GLN A C 1
ATOM 742 O O . GLN A 1 97 ? 5.904 4.113 -19.376 1.00 80.44 97 GLN A O 1
ATOM 747 N N . HIS A 1 98 ? 5.296 5.373 -17.618 1.00 81.75 98 HIS A N 1
ATOM 748 C CA . HIS A 1 98 ? 5.864 6.620 -18.127 1.00 81.75 98 HIS A CA 1
ATOM 749 C C . HIS A 1 98 ? 7.385 6.522 -18.349 1.00 81.75 98 HIS A C 1
ATOM 751 O O . HIS A 1 98 ? 7.907 6.891 -19.406 1.00 81.75 98 HIS A O 1
ATOM 757 N N . LEU A 1 99 ? 8.108 5.942 -17.386 1.00 82.25 99 LEU A N 1
ATOM 758 C CA . LEU A 1 99 ? 9.561 5.784 -17.459 1.00 82.25 99 LEU A CA 1
ATOM 759 C C . LEU A 1 99 ? 10.002 4.621 -18.355 1.00 82.25 99 LEU A C 1
ATOM 761 O O . LEU A 1 99 ? 11.150 4.599 -18.804 1.00 82.25 99 LEU A O 1
ATOM 765 N N . ALA A 1 100 ? 9.114 3.672 -18.672 1.00 73.19 100 ALA A N 1
ATOM 766 C CA . ALA A 1 100 ? 9.408 2.607 -19.632 1.00 73.19 100 ALA A CA 1
ATOM 767 C C . ALA A 1 100 ? 9.726 3.137 -21.039 1.00 73.19 100 ALA A C 1
ATOM 769 O O . ALA A 1 100 ? 10.417 2.453 -21.789 1.00 73.19 100 ALA A O 1
ATOM 770 N N . LEU A 1 101 ? 9.284 4.356 -21.360 1.00 69.19 101 LEU A N 1
ATOM 771 C CA . LEU A 1 101 ? 9.586 5.043 -22.616 1.00 69.19 101 LEU A CA 1
ATOM 772 C C . LEU A 1 101 ? 11.004 5.643 -22.655 1.00 69.19 101 LEU A C 1
ATOM 774 O O . LEU A 1 101 ? 11.524 5.896 -23.737 1.00 69.19 101 LEU A O 1
ATOM 778 N N . HIS A 1 102 ? 11.636 5.857 -21.493 1.00 69.50 102 HIS A N 1
ATOM 779 C CA . HIS A 1 102 ? 12.874 6.639 -21.364 1.00 69.50 102 HIS A CA 1
ATOM 780 C C . HIS A 1 102 ? 14.081 5.832 -20.852 1.00 69.50 102 HIS A C 1
ATOM 782 O O . HIS A 1 102 ? 15.219 6.224 -21.101 1.00 69.50 102 HIS A O 1
ATOM 788 N N . ALA A 1 103 ? 13.868 4.702 -20.163 1.00 70.06 103 ALA A N 1
ATOM 789 C CA . ALA A 1 103 ? 14.938 3.882 -19.587 1.00 70.06 103 ALA A CA 1
ATOM 790 C C . ALA A 1 103 ? 14.826 2.403 -20.000 1.00 70.06 103 ALA A C 1
ATOM 792 O O . ALA A 1 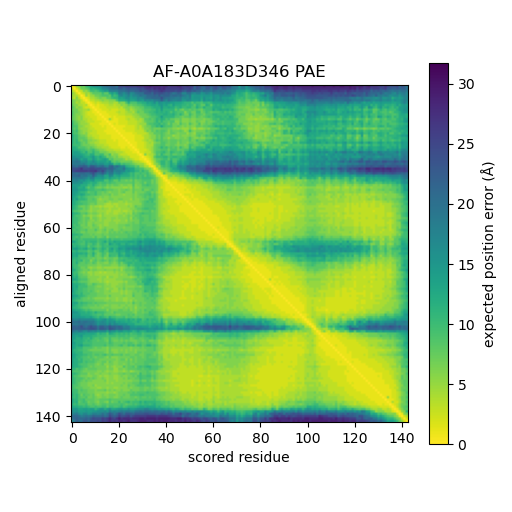103 ? 13.820 1.740 -19.737 1.00 70.06 103 ALA A O 1
ATOM 793 N N . SER A 1 104 ? 15.889 1.868 -20.614 1.00 67.06 104 SER A N 1
ATOM 794 C CA . SER A 1 104 ? 15.926 0.501 -21.158 1.00 67.06 104 SER A CA 1
ATOM 795 C C . SER A 1 104 ? 16.263 -0.579 -20.125 1.00 67.06 104 SER A C 1
ATOM 797 O O . SER A 1 104 ? 15.812 -1.716 -20.264 1.00 67.06 104 SER A O 1
ATOM 799 N N . SER A 1 105 ? 17.029 -0.259 -19.074 1.00 85.56 105 SER A N 1
ATOM 800 C CA . SER A 1 105 ? 17.392 -1.238 -18.044 1.00 85.56 105 SER A CA 1
ATOM 801 C C . SER A 1 105 ? 16.385 -1.246 -16.889 1.00 85.56 105 SER A C 1
ATOM 803 O O . SER A 1 105 ? 16.044 -0.214 -16.310 1.00 85.56 105 SER A O 1
ATOM 805 N N . VAL A 1 106 ? 15.914 -2.445 -16.532 1.00 84.81 106 VAL A N 1
ATOM 806 C CA . VAL A 1 106 ? 14.876 -2.659 -15.506 1.00 84.81 106 VAL A CA 1
ATOM 807 C C . VAL A 1 106 ? 15.304 -2.107 -14.143 1.00 84.81 106 VAL A C 1
ATOM 809 O O . VAL A 1 106 ? 14.505 -1.462 -13.472 1.00 84.81 106 VAL A O 1
ATOM 812 N N . SER A 1 107 ? 16.563 -2.316 -13.747 1.00 87.25 107 SER A N 1
ATOM 813 C CA . SER A 1 107 ? 17.089 -1.861 -12.454 1.00 87.25 107 SER A CA 1
ATOM 814 C C . SER A 1 107 ? 17.149 -0.337 -12.344 1.00 87.25 107 SER A C 1
ATOM 816 O O . SER A 1 107 ? 16.766 0.208 -11.313 1.00 87.25 107 SER A O 1
ATOM 818 N N . VAL A 1 108 ? 17.583 0.356 -13.404 1.00 88.19 108 VAL A N 1
ATOM 819 C CA . VAL A 1 108 ? 17.625 1.829 -13.418 1.00 88.19 108 VAL A CA 1
ATOM 820 C C . VAL A 1 108 ? 16.210 2.387 -13.452 1.00 88.19 108 VAL A C 1
ATOM 822 O O . VAL A 1 108 ? 15.899 3.293 -12.687 1.00 88.19 108 VAL A O 1
ATOM 825 N N . ARG A 1 109 ? 15.324 1.798 -14.266 1.00 85.94 109 ARG A N 1
ATOM 826 C CA . ARG A 1 109 ? 13.914 2.194 -14.313 1.00 85.94 109 ARG A CA 1
ATOM 827 C C . ARG A 1 109 ? 13.240 2.068 -12.949 1.00 85.94 109 ARG A C 1
ATOM 829 O O . ARG A 1 109 ? 12.518 2.971 -12.553 1.00 85.94 109 ARG A O 1
ATOM 836 N N . LEU A 1 110 ? 13.494 0.981 -12.219 1.00 88.62 110 LEU A N 1
ATOM 837 C CA . LEU A 1 110 ? 12.954 0.791 -10.872 1.00 88.62 110 LEU A CA 1
ATOM 838 C C . LEU A 1 110 ? 13.459 1.868 -9.905 1.00 88.62 110 LEU A C 1
ATOM 840 O O . LEU A 1 110 ? 12.658 2.438 -9.173 1.00 88.62 110 LEU A O 1
ATOM 844 N N . GLY A 1 111 ? 14.761 2.170 -9.937 1.00 89.88 111 GLY A N 1
ATOM 845 C CA . GLY A 1 111 ? 15.350 3.225 -9.110 1.00 89.88 111 GLY A CA 1
ATOM 846 C C . GLY A 1 111 ? 14.714 4.591 -9.364 1.00 89.88 111 GLY A C 1
ATOM 847 O O . GLY A 1 111 ? 14.309 5.254 -8.417 1.00 89.88 111 GLY A O 1
ATOM 848 N N . LEU A 1 112 ? 14.541 4.959 -10.635 1.00 90.75 112 LEU A N 1
ATOM 849 C CA . LEU A 1 112 ? 13.927 6.230 -11.020 1.00 90.75 112 LEU A CA 1
ATOM 850 C C . LEU A 1 112 ? 12.441 6.318 -10.630 1.00 90.75 112 LEU A C 1
ATOM 852 O O . LEU A 1 112 ? 11.986 7.371 -10.200 1.00 90.75 112 LEU A O 1
ATOM 856 N N . VAL A 1 113 ? 11.682 5.218 -10.717 1.00 90.75 113 VAL A N 1
ATOM 857 C CA . VAL A 1 113 ? 10.284 5.196 -10.240 1.00 90.75 113 VAL A CA 1
ATOM 858 C C . VAL A 1 113 ? 10.212 5.406 -8.730 1.00 90.75 113 VAL A C 1
ATOM 860 O O . VAL A 1 113 ? 9.356 6.149 -8.256 1.00 90.75 113 VAL A O 1
ATOM 863 N N . PHE A 1 114 ? 11.109 4.783 -7.961 1.00 91.75 114 PHE A N 1
ATOM 864 C CA . PHE A 1 114 ? 11.175 5.016 -6.518 1.00 91.75 114 PHE A CA 1
ATOM 865 C C . PHE A 1 114 ? 11.629 6.436 -6.172 1.00 91.75 114 PHE A C 1
ATOM 867 O O . PHE A 1 114 ? 11.149 6.988 -5.186 1.00 91.75 114 PHE A O 1
ATOM 874 N N . GLU A 1 115 ? 12.515 7.030 -6.968 1.00 93.00 115 GLU A N 1
ATOM 875 C CA . GLU A 1 115 ? 12.938 8.423 -6.808 1.00 93.00 115 GLU A CA 1
ATOM 876 C C . GLU A 1 115 ? 11.780 9.402 -7.057 1.00 93.00 115 GLU A C 1
ATOM 878 O O . GLU A 1 115 ? 11.587 10.329 -6.273 1.00 93.00 115 GLU A O 1
ATOM 883 N N . GLU A 1 116 ? 10.974 9.168 -8.096 1.00 90.62 116 GLU A N 1
ATOM 884 C CA . GLU A 1 116 ? 9.843 10.031 -8.457 1.00 90.62 116 GLU A CA 1
ATOM 885 C C . GLU A 1 116 ? 8.649 9.863 -7.501 1.00 90.62 116 GLU A C 1
ATOM 887 O O . GLU A 1 116 ? 8.083 10.843 -7.016 1.00 90.62 116 GLU A O 1
ATOM 892 N N . VAL A 1 117 ? 8.260 8.619 -7.207 1.00 93.75 117 VAL A N 1
ATOM 893 C CA . VAL A 1 117 ? 6.997 8.313 -6.514 1.00 93.75 117 VAL A CA 1
ATOM 894 C C . VAL A 1 117 ? 7.180 8.053 -5.017 1.00 93.75 117 VAL A C 1
ATOM 896 O O . VAL A 1 117 ? 6.274 8.313 -4.220 1.00 93.75 117 VAL A O 1
ATOM 899 N N . GLY A 1 118 ? 8.353 7.572 -4.601 1.00 92.94 118 GLY A N 1
ATOM 900 C CA . GLY A 1 118 ? 8.639 7.194 -3.214 1.00 92.94 118 GLY A CA 1
ATOM 901 C C . GLY A 1 118 ? 8.401 8.314 -2.192 1.00 92.94 118 GLY A C 1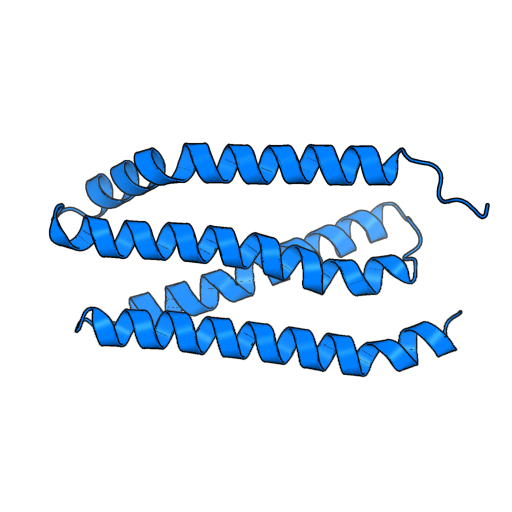
ATOM 902 O O . GLY A 1 118 ? 7.722 8.070 -1.188 1.00 92.94 118 GLY A O 1
ATOM 903 N N . PRO A 1 119 ? 8.881 9.553 -2.419 1.00 95.00 119 PRO A N 1
ATOM 904 C CA . PRO A 1 119 ? 8.600 10.672 -1.523 1.00 95.00 119 PRO A CA 1
ATOM 905 C C . PRO A 1 119 ? 7.096 10.940 -1.368 1.00 95.00 119 PRO A C 1
ATOM 907 O O . PRO A 1 119 ? 6.621 11.137 -0.255 1.00 95.00 119 PRO A O 1
ATOM 910 N N . SER A 1 120 ? 6.324 10.872 -2.457 1.00 94.19 120 SER A N 1
ATOM 911 C CA . SER A 1 120 ? 4.871 11.083 -2.410 1.00 94.19 120 SER A CA 1
ATOM 912 C C . SER A 1 120 ? 4.168 9.993 -1.597 1.00 94.19 120 SER A C 1
ATOM 914 O O . SER A 1 120 ? 3.409 10.301 -0.682 1.00 94.19 120 SER A O 1
ATOM 916 N N . MET A 1 121 ? 4.465 8.718 -1.871 1.00 93.12 121 MET A N 1
ATOM 917 C CA . MET A 1 121 ? 3.868 7.585 -1.149 1.00 93.12 121 MET A CA 1
ATOM 918 C C . MET A 1 121 ? 4.176 7.609 0.345 1.00 93.12 121 MET A C 1
ATOM 920 O O . MET A 1 121 ? 3.307 7.329 1.172 1.00 93.12 121 MET A O 1
ATOM 924 N N . THR A 1 122 ? 5.418 7.936 0.711 1.00 94.38 122 THR A N 1
ATOM 925 C CA . THR A 1 122 ? 5.817 7.999 2.122 1.00 94.38 122 THR A CA 1
ATOM 926 C C . THR A 1 122 ? 5.097 9.116 2.862 1.00 94.38 122 THR A C 1
ATOM 928 O O . THR A 1 122 ? 4.646 8.889 3.985 1.00 94.38 122 THR A O 1
ATOM 931 N N . ILE A 1 123 ? 4.918 10.282 2.233 1.00 94.88 123 ILE A N 1
ATOM 932 C CA . ILE A 1 123 ? 4.131 11.3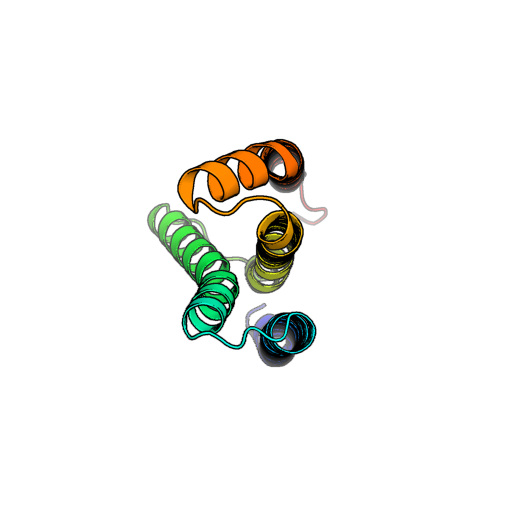80 2.801 1.00 94.88 123 ILE A CA 1
ATOM 933 C C . ILE A 1 123 ? 2.679 10.937 2.994 1.00 94.88 123 ILE A C 1
ATOM 935 O O . ILE A 1 123 ? 2.174 11.031 4.110 1.00 94.88 123 ILE A O 1
ATOM 939 N N . THR A 1 124 ? 2.034 10.384 1.963 1.00 93.50 124 THR A N 1
ATOM 940 C CA . THR A 1 124 ? 0.644 9.906 2.047 1.00 93.50 124 THR A CA 1
ATOM 941 C C . THR A 1 124 ? 0.476 8.857 3.146 1.00 93.50 124 THR A C 1
ATOM 943 O O . THR A 1 124 ? -0.413 8.971 3.990 1.00 93.50 124 THR A O 1
ATOM 946 N N . SER A 1 125 ? 1.372 7.868 3.206 1.00 92.31 125 SER A N 1
ATOM 947 C CA . SER A 1 125 ? 1.365 6.821 4.234 1.00 92.31 125 SER A CA 1
ATOM 948 C C . SER A 1 125 ? 1.552 7.385 5.643 1.00 92.31 125 SER A C 1
ATOM 950 O O . SER A 1 125 ? 0.839 6.990 6.567 1.00 92.31 125 SER A O 1
ATOM 952 N N . LEU A 1 126 ? 2.482 8.327 5.820 1.00 95.25 126 LEU A N 1
ATOM 953 C CA . LEU A 1 126 ? 2.737 8.966 7.108 1.00 95.25 126 LEU A CA 1
ATOM 954 C C . LEU A 1 126 ? 1.543 9.812 7.556 1.00 95.25 126 LEU A C 1
ATOM 956 O O . LEU A 1 126 ? 1.135 9.734 8.714 1.00 95.25 126 LEU A O 1
ATOM 960 N N . THR A 1 127 ? 0.956 10.587 6.646 1.00 94.56 127 THR A N 1
ATOM 961 C CA . THR A 1 127 ? -0.249 11.366 6.930 1.00 94.56 127 THR A CA 1
ATOM 962 C C . THR A 1 127 ? -1.402 10.446 7.312 1.00 94.56 127 THR A C 1
ATOM 964 O O . THR A 1 127 ? -2.019 10.676 8.347 1.00 94.56 127 THR A O 1
ATOM 967 N N . ASN A 1 128 ? -1.634 9.359 6.569 1.00 92.25 128 ASN A N 1
ATOM 968 C CA . ASN A 1 128 ? -2.645 8.357 6.911 1.00 92.25 128 ASN A CA 1
ATOM 969 C C . ASN A 1 128 ? -2.408 7.770 8.308 1.00 92.25 128 ASN A C 1
ATOM 971 O O . ASN A 1 128 ? -3.329 7.731 9.124 1.00 92.25 128 ASN A O 1
ATOM 975 N N . PHE A 1 129 ? -1.172 7.377 8.626 1.00 92.38 129 PHE A N 1
ATOM 976 C CA . PHE A 1 129 ? -0.815 6.862 9.947 1.00 92.38 129 PHE A CA 1
ATOM 977 C C . PHE A 1 129 ? -1.119 7.867 11.067 1.00 92.38 129 PHE A C 1
ATOM 979 O O . PHE A 1 129 ? -1.751 7.508 12.060 1.00 92.38 129 PHE A O 1
ATOM 986 N N . ILE A 1 130 ? -0.725 9.133 10.898 1.00 94.62 130 ILE A N 1
ATOM 987 C CA . ILE A 1 130 ? -0.990 10.196 11.877 1.00 94.62 130 ILE A CA 1
ATOM 988 C C . ILE A 1 130 ? -2.498 10.447 12.006 1.00 94.62 130 ILE A C 1
ATOM 990 O O . ILE A 1 130 ? -3.007 10.520 13.122 1.00 94.62 130 ILE A O 1
ATOM 994 N N . SER A 1 131 ? -3.231 10.534 10.896 1.00 91.56 131 SER A N 1
ATOM 995 C CA . SER A 1 131 ? -4.678 10.768 10.892 1.00 91.56 131 SER A CA 1
ATOM 996 C C . SER A 1 131 ? -5.449 9.647 11.588 1.00 91.56 131 SER A C 1
ATOM 998 O O . SER A 1 131 ? -6.304 9.933 12.427 1.00 91.56 131 SER A O 1
ATOM 1000 N N . PHE A 1 132 ? -5.129 8.377 11.312 1.00 88.25 132 PHE A N 1
ATOM 1001 C CA . PHE A 1 132 ? -5.743 7.251 12.021 1.00 88.25 132 PHE A CA 1
ATOM 1002 C C . PHE A 1 132 ? -5.302 7.178 13.483 1.00 88.25 132 PHE A C 1
ATOM 1004 O O . PHE A 1 132 ? -6.118 6.846 14.338 1.00 88.25 132 PHE A O 1
ATOM 1011 N N . GLY A 1 133 ? -4.051 7.531 13.790 1.00 89.06 133 GLY A N 1
ATOM 1012 C CA . GLY A 1 133 ? -3.550 7.618 15.161 1.00 89.06 133 GLY A CA 1
ATOM 1013 C C . GLY A 1 133 ? -4.306 8.656 15.991 1.00 89.06 133 GLY A C 1
ATOM 1014 O O . GLY A 1 133 ? -4.781 8.350 17.081 1.00 89.06 133 GLY A O 1
ATOM 1015 N N . ILE A 1 134 ? -4.502 9.862 15.452 1.00 90.44 134 ILE A N 1
ATOM 1016 C CA . ILE A 1 134 ? -5.323 10.904 16.086 1.00 90.44 134 ILE A CA 1
ATOM 1017 C C . ILE A 1 134 ? -6.773 10.427 16.220 1.00 90.44 134 ILE A C 1
ATOM 1019 O O . ILE A 1 134 ? -7.378 10.603 17.276 1.00 90.44 134 ILE A O 1
ATOM 1023 N N . GLY A 1 135 ? -7.321 9.776 15.188 1.00 85.81 135 GLY A N 1
ATOM 1024 C CA . GLY A 1 135 ? -8.661 9.190 15.230 1.00 85.81 135 GLY A CA 1
ATOM 1025 C C . GLY A 1 135 ? -8.830 8.140 16.332 1.00 85.81 135 GLY A C 1
ATOM 1026 O O . GLY A 1 135 ? -9.874 8.100 16.971 1.00 85.81 135 GLY A O 1
ATOM 1027 N N . ALA A 1 136 ? -7.797 7.339 16.606 1.00 82.88 136 ALA A N 1
ATOM 1028 C CA . ALA A 1 136 ? -7.805 6.348 17.681 1.00 82.88 136 ALA A CA 1
ATOM 1029 C C . ALA A 1 136 ? -7.699 6.968 19.087 1.00 82.88 136 ALA A C 1
ATOM 1031 O O . ALA A 1 136 ? -8.202 6.390 20.046 1.00 82.88 136 ALA A O 1
ATOM 1032 N N . LEU A 1 137 ? -7.044 8.127 19.217 1.00 84.31 137 LEU A N 1
ATOM 1033 C CA . LEU A 1 137 ? -6.898 8.857 20.484 1.00 84.31 137 LEU A CA 1
ATOM 1034 C C . LEU A 1 137 ? -8.074 9.798 20.776 1.00 84.31 137 LEU A C 1
ATOM 1036 O O . LEU A 1 137 ? -8.239 10.249 21.910 1.00 84.31 137 LEU A O 1
ATOM 1040 N N . THR A 1 138 ? -8.874 10.123 19.761 1.00 84.25 138 THR A N 1
ATOM 1041 C CA . THR A 1 138 ? -10.024 11.014 19.905 1.00 84.25 138 THR A CA 1
ATOM 1042 C C . THR A 1 138 ? -11.185 10.247 20.542 1.00 84.25 138 THR A C 1
ATOM 1044 O O . THR A 1 138 ? -11.595 9.220 19.999 1.00 84.25 138 THR A O 1
ATOM 1047 N N . PRO A 1 139 ? -11.756 10.724 21.663 1.00 67.44 139 PRO A N 1
ATOM 1048 C CA . PRO A 1 139 ? -12.903 10.068 22.272 1.00 67.44 139 PRO A CA 1
ATOM 1049 C C . PRO A 1 139 ? -14.096 10.123 21.317 1.00 67.44 139 PRO A C 1
ATOM 1051 O O . PRO A 1 139 ? -14.494 11.190 20.843 1.00 67.44 139 PRO A O 1
ATOM 1054 N N . THR A 1 140 ? -14.677 8.963 21.027 1.00 66.31 140 THR A N 1
ATOM 1055 C CA . THR A 1 140 ? -15.941 8.878 20.298 1.00 66.31 140 THR A CA 1
ATOM 1056 C C . THR A 1 140 ? -17.047 9.514 21.141 1.00 66.31 140 THR A C 1
ATOM 1058 O O . THR A 1 140 ? -17.235 9.095 22.283 1.00 66.31 140 THR A O 1
ATOM 1061 N N . PRO A 1 141 ? -17.799 10.502 20.623 1.00 45.44 141 PRO A N 1
ATOM 1062 C CA . PRO A 1 141 ? -18.895 11.100 21.372 1.00 45.44 141 PRO A CA 1
ATOM 1063 C C . PRO A 1 141 ? -19.996 10.048 21.560 1.00 45.44 141 PRO A C 1
ATOM 1065 O O . PRO A 1 141 ? -20.699 9.714 20.607 1.00 45.44 141 PRO A O 1
ATOM 1068 N N . GLY A 1 142 ? -20.116 9.497 22.773 1.00 54.97 142 GLY A N 1
ATOM 1069 C CA . GLY A 1 142 ? -21.152 8.514 23.108 1.00 54.97 142 GLY A CA 1
ATOM 1070 C C . GLY A 1 142 ? -20.759 7.346 24.020 1.00 54.97 142 GLY A C 1
ATOM 1071 O O . GLY A 1 142 ? -21.627 6.506 24.247 1.00 54.97 142 GLY A O 1
ATOM 1072 N N . GLU A 1 143 ? -19.531 7.286 24.550 1.00 41.34 143 GLU A N 1
ATOM 1073 C CA . GLU A 1 143 ? -19.192 6.482 25.745 1.00 41.34 143 GLU A CA 1
ATOM 1074 C C . GLU A 1 143 ? -18.711 7.377 26.892 1.00 41.34 143 GLU A C 1
ATOM 1076 O O . GLU A 1 143 ? -17.992 8.363 26.604 1.00 41.34 143 GLU A O 1
#

Solvent-accessible surface area (backbone atoms only — not comparable to full-atom values): 8110 Å² total; per-residue (Å²): 113,73,72,58,50,62,68,46,45,62,58,51,52,50,51,50,50,48,48,53,50,52,50,51,51,51,48,50,49,55,33,59,76,66,77,57,86,47,75,68,57,57,52,49,49,50,47,41,56,47,52,35,53,51,52,49,54,50,50,53,50,54,43,51,73,73,66,57,81,88,51,75,69,57,75,54,44,58,57,57,50,39,53,56,42,37,51,53,42,49,54,54,52,51,44,47,58,62,41,59,80,78,40,92,50,69,71,60,38,52,52,52,36,47,64,69,44,42,64,56,50,52,50,54,52,50,49,50,51,50,54,53,50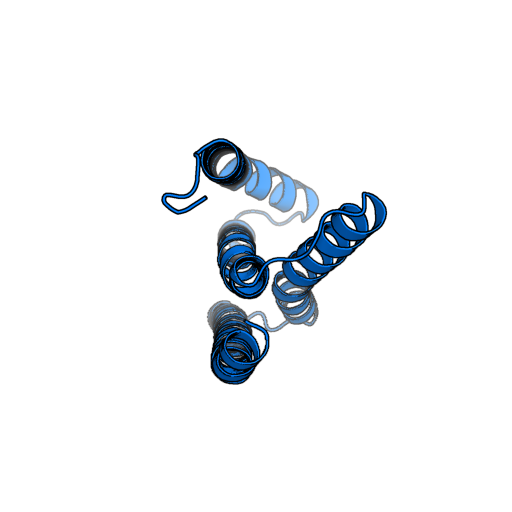,52,57,72,71,48,80,66,94,88,120

Secondary structure (DSSP, 8-state):
-HHHHHHHHHHHHHHHHHHHHHHHHHHHHHHHHTT---HHHHHHHHHHHHHHHHHHHHHHHHHHHTTPPPPTTGGGHHHHHHHHHHHHHHHHHHHHHHHHTT--SHHHHHHHHHHHHHHHHHHHHHHHHHHHHHHHHSPPTT-